Protein AF-W2HSI2-F1 (afdb_monomer)

Solvent-accessible surface area (backbone atoms only — not comparable to full-atom values): 8793 Å² total; per-residue (Å²): 108,59,73,87,69,68,52,48,69,62,56,50,41,58,74,66,46,57,84,72,55,83,83,58,50,82,82,37,69,63,51,53,54,50,37,50,52,43,36,54,50,32,73,76,40,60,83,50,47,65,60,54,52,53,53,45,65,73,74,39,48,67,67,61,40,50,39,51,34,55,49,34,44,73,66,33,90,55,26,67,63,30,51,53,49,46,52,50,52,54,49,46,62,74,69,42,79,66,73,64,89,58,98,80,60,94,54,59,61,71,52,40,53,50,54,49,62,72,72,41,52,73,69,52,44,54,52,47,51,57,52,45,64,70,57,46,84,79,50,77,77,84,74,77,70,88,121

Mean predicted aligned error: 10.62 Å

pLDDT: mean 73.01, std 19.13, range [34.75, 94.25]

Foldseek 3Di:
DCVVVVHDLVNLCVVLVVLPPQADPQPDVSLLVSLVVVQVVCVVPVVCLVVVLVVLVVRDWLQSSLNSLLSNLVRHPCNVVSLVVNLVSLVCLLVDQDDTPDPPQPDGSLSSVLVCCVSDDPSNVVSVLVSVVVVPVPDDPVSNDPD

Structure (mmCIF, N/CA/C/O backbone):
data_AF-W2HSI2-F1
#
_entry.id   AF-W2HSI2-F1
#
loop_
_atom_site.group_PDB
_atom_site.id
_atom_site.type_symbol
_atom_site.label_atom_id
_atom_site.label_alt_id
_atom_site.label_comp_id
_atom_site.label_asym_id
_atom_site.label_entity_id
_atom_site.label_seq_id
_atom_site.pdbx_PDB_ins_code
_atom_site.Cartn_x
_atom_site.Cartn_y
_atom_site.Cartn_z
_atom_site.occupancy
_atom_site.B_iso_or_equiv
_atom_site.auth_seq_id
_atom_site.auth_comp_id
_atom_site.auth_asym_id
_atom_site.auth_atom_id
_atom_site.pdbx_PDB_model_num
ATOM 1 N N . MET A 1 1 ? -20.514 -7.000 -3.503 1.00 77.31 1 MET A N 1
ATOM 2 C CA . MET A 1 1 ? -19.472 -5.962 -3.293 1.00 77.31 1 MET A CA 1
ATOM 3 C C . MET A 1 1 ? -18.341 -6.584 -2.473 1.00 77.31 1 MET A C 1
ATOM 5 O O . MET A 1 1 ? -18.658 -7.368 -1.590 1.00 77.31 1 MET A O 1
ATOM 9 N N . TRP A 1 2 ? -17.058 -6.313 -2.756 1.00 93.50 2 TRP A N 1
ATOM 10 C CA . TRP A 1 2 ? -15.915 -7.054 -2.173 1.00 93.50 2 TRP A CA 1
ATOM 11 C C . TRP A 1 2 ? -15.891 -7.128 -0.636 1.00 93.50 2 TRP A C 1
ATOM 13 O O . TRP A 1 2 ? -15.605 -8.202 -0.109 1.00 93.50 2 TRP A O 1
ATOM 23 N N . LEU A 1 3 ? -16.269 -6.047 0.063 1.00 88.31 3 LEU A N 1
ATOM 24 C CA . LEU A 1 3 ? -16.350 -6.023 1.533 1.00 88.31 3 LEU A CA 1
ATOM 25 C C . LEU A 1 3 ? -17.343 -7.062 2.074 1.00 88.31 3 LEU A C 1
ATOM 27 O O . LEU A 1 3 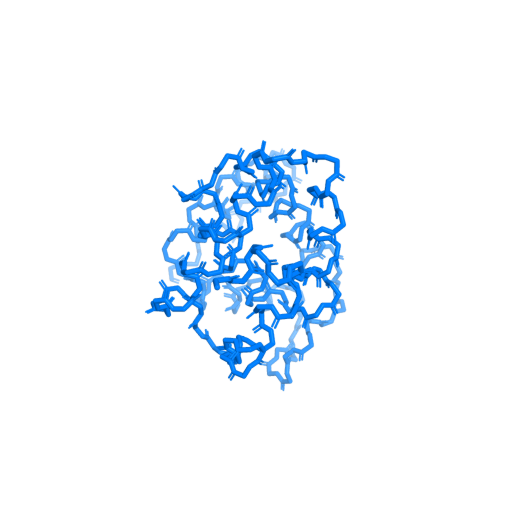? -16.990 -7.846 2.947 1.00 88.31 3 LEU A O 1
ATOM 31 N N . ASN A 1 4 ? -18.551 -7.126 1.506 1.00 88.88 4 ASN A N 1
ATOM 32 C CA . ASN A 1 4 ? -19.593 -8.074 1.930 1.00 88.88 4 ASN A CA 1
ATOM 33 C C . ASN A 1 4 ? -19.194 -9.533 1.672 1.00 88.88 4 ASN A C 1
ATOM 35 O O . ASN A 1 4 ? -19.683 -10.436 2.338 1.00 88.88 4 ASN A O 1
ATOM 39 N N . ASN A 1 5 ? -18.291 -9.756 0.715 1.00 90.94 5 ASN A N 1
ATOM 40 C CA . ASN A 1 5 ? -17.772 -11.078 0.380 1.00 90.94 5 ASN A CA 1
ATOM 41 C C . ASN A 1 5 ? -16.496 -11.421 1.173 1.00 90.94 5 ASN A C 1
ATOM 43 O O . ASN A 1 5 ? -15.824 -12.394 0.834 1.00 90.94 5 ASN A O 1
ATOM 47 N N . GLY A 1 6 ? -16.113 -10.599 2.159 1.00 90.31 6 GLY A N 1
ATOM 48 C CA . GLY A 1 6 ? -14.939 -10.823 3.003 1.00 90.31 6 GLY A CA 1
ATOM 49 C C . GLY A 1 6 ? -13.609 -10.822 2.245 1.00 90.31 6 GLY A C 1
ATOM 50 O O . GLY A 1 6 ? -12.649 -11.434 2.706 1.00 90.31 6 GLY A O 1
ATOM 51 N N . LYS A 1 7 ? -13.535 -10.182 1.068 1.00 94.12 7 LYS A N 1
ATOM 52 C CA . LYS A 1 7 ? -12.315 -10.196 0.250 1.00 94.12 7 LYS A CA 1
ATOM 53 C C . LYS A 1 7 ? -11.191 -9.429 0.936 1.00 94.12 7 LYS A C 1
ATOM 55 O O . LYS A 1 7 ? -11.377 -8.303 1.396 1.00 94.12 7 LYS A O 1
ATOM 60 N N . SER A 1 8 ? -10.001 -10.012 0.972 1.00 92.12 8 SER A N 1
ATOM 61 C CA . SER A 1 8 ? -8.827 -9.331 1.508 1.00 92.12 8 SER A CA 1
ATOM 62 C C . SER A 1 8 ? -8.343 -8.224 0.562 1.00 92.12 8 SER A C 1
ATOM 64 O O . SER A 1 8 ? -8.696 -8.176 -0.620 1.00 92.12 8 SER A O 1
ATOM 66 N N . ALA A 1 9 ? -7.494 -7.330 1.077 1.00 91.81 9 ALA A N 1
ATOM 67 C CA . ALA A 1 9 ? -6.778 -6.358 0.249 1.00 91.81 9 ALA A CA 1
ATOM 68 C C . ALA A 1 9 ? -5.986 -7.042 -0.881 1.00 91.81 9 ALA A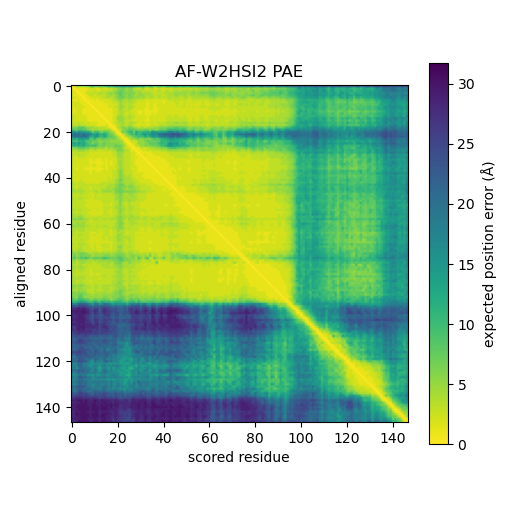 C 1
ATOM 70 O O . ALA A 1 9 ? -5.877 -6.487 -1.973 1.00 91.81 9 ALA A O 1
ATOM 71 N N . ASP A 1 10 ? -5.472 -8.247 -0.622 1.00 90.62 10 ASP A N 1
ATOM 72 C CA . ASP A 1 10 ? -4.698 -9.033 -1.578 1.00 90.62 10 ASP A CA 1
ATOM 73 C C . ASP A 1 10 ? -5.578 -9.667 -2.661 1.00 90.62 10 ASP A C 1
ATOM 75 O O . ASP A 1 10 ? -5.263 -9.586 -3.845 1.00 90.62 10 ASP A O 1
ATOM 79 N N . ASP A 1 11 ? -6.736 -10.214 -2.287 1.00 92.75 11 ASP A N 1
ATOM 80 C CA . ASP A 1 11 ? -7.688 -10.770 -3.255 1.00 92.75 11 ASP A CA 1
ATOM 81 C C . ASP A 1 11 ? -8.122 -9.716 -4.271 1.00 92.75 11 ASP A C 1
ATOM 83 O O . ASP A 1 11 ? -8.197 -9.983 -5.472 1.00 92.75 11 ASP A O 1
ATOM 87 N N . VAL A 1 12 ? -8.398 -8.500 -3.790 1.00 93.56 12 VAL A N 1
ATOM 88 C CA . VAL A 1 12 ? -8.772 -7.377 -4.652 1.00 93.56 12 VAL A CA 1
ATOM 89 C C . VAL A 1 12 ? -7.575 -6.898 -5.470 1.00 93.56 12 VAL A C 1
ATOM 91 O O . VAL A 1 12 ? -7.743 -6.625 -6.655 1.00 93.56 12 VAL A O 1
ATOM 94 N N . PHE A 1 13 ? -6.365 -6.872 -4.901 1.00 90.44 13 PHE A N 1
ATOM 95 C CA . PHE A 1 13 ? -5.135 -6.557 -5.639 1.00 90.44 13 PHE A CA 1
ATOM 96 C C . PHE A 1 13 ? -4.942 -7.486 -6.850 1.00 90.44 13 PHE A C 1
ATOM 98 O O . PHE A 1 13 ? -4.732 -7.021 -7.973 1.00 90.44 13 PHE A O 1
ATOM 105 N N . ASN A 1 14 ? -5.091 -8.796 -6.631 1.00 89.88 14 ASN A N 1
ATOM 106 C CA . ASN A 1 14 ? -4.958 -9.822 -7.666 1.00 89.88 14 ASN A CA 1
ATOM 107 C C . ASN A 1 14 ? -6.121 -9.775 -8.670 1.00 89.88 14 ASN A C 1
ATOM 109 O O . ASN A 1 14 ? -5.904 -9.902 -9.875 1.00 89.88 14 ASN A O 1
ATOM 113 N N . SER A 1 15 ? -7.351 -9.535 -8.201 1.00 91.75 15 SER A N 1
ATOM 114 C CA . SER A 1 15 ? -8.537 -9.398 -9.065 1.00 91.75 15 SER A CA 1
ATOM 115 C C . SER A 1 15 ? -8.413 -8.208 -10.018 1.00 91.75 15 SER A C 1
ATOM 117 O O . SER A 1 15 ? -8.807 -8.294 -11.180 1.00 91.75 15 SER A O 1
ATOM 119 N N . LEU A 1 16 ? -7.822 -7.114 -9.534 1.00 90.00 16 LEU A N 1
ATOM 120 C CA . LEU A 1 16 ? -7.500 -5.923 -10.317 1.00 90.00 16 LEU A CA 1
ATOM 121 C C . LEU A 1 16 ? -6.240 -6.090 -11.174 1.00 90.00 16 LEU A C 1
ATOM 123 O O . LEU A 1 16 ? -5.892 -5.170 -11.914 1.00 90.00 16 LEU A O 1
ATOM 127 N N . LYS A 1 17 ? -5.570 -7.250 -11.100 1.00 87.12 17 LYS A N 1
ATOM 128 C CA . LYS A 1 17 ? -4.395 -7.589 -11.913 1.00 87.12 17 LYS A CA 1
ATOM 129 C C . LYS A 1 17 ? -3.250 -6.580 -11.760 1.00 87.12 17 LYS A C 1
ATOM 131 O O . LYS A 1 17 ? -2.465 -6.373 -12.684 1.00 87.12 17 LYS A O 1
ATOM 136 N N . LEU A 1 18 ? -3.138 -5.970 -10.579 1.00 85.25 18 LEU A N 1
ATOM 137 C CA . LEU A 1 18 ? -2.169 -4.908 -10.303 1.00 85.25 18 LEU A CA 1
ATOM 138 C C . LEU A 1 18 ? -0.717 -5.403 -10.278 1.00 85.25 18 LEU A C 1
ATOM 140 O O . LEU A 1 18 ? 0.207 -4.610 -10.411 1.00 85.25 18 LEU A O 1
ATOM 144 N N . HIS A 1 19 ? -0.477 -6.709 -10.174 1.00 74.81 19 HIS A N 1
ATOM 145 C CA . HIS A 1 19 ? 0.867 -7.273 -10.317 1.00 74.81 19 HIS A CA 1
ATOM 146 C C . HIS A 1 19 ? 1.386 -7.268 -11.762 1.00 74.81 19 HIS A C 1
ATOM 148 O O . HIS A 1 19 ? 2.595 -7.341 -11.958 1.00 74.81 19 HIS A O 1
ATOM 154 N N . TYR A 1 20 ? 0.510 -7.160 -12.771 1.00 71.12 20 TYR A N 1
ATOM 155 C CA . TYR A 1 20 ? 0.913 -7.098 -14.183 1.00 71.12 20 TYR A CA 1
ATOM 156 C C . TYR A 1 20 ? 1.234 -5.681 -14.666 1.00 71.12 20 TYR A C 1
ATOM 158 O O . TYR A 1 20 ? 1.788 -5.516 -15.754 1.00 71.12 20 TYR A O 1
ATOM 166 N N . THR A 1 21 ? 0.916 -4.641 -13.888 1.00 64.19 21 THR A N 1
ATOM 167 C CA . THR A 1 21 ? 1.302 -3.268 -14.228 1.00 64.19 21 THR A CA 1
ATOM 168 C C . THR A 1 21 ? 2.770 -3.048 -13.879 1.00 64.19 21 THR A C 1
ATOM 170 O O . THR A 1 21 ? 3.110 -2.488 -12.842 1.00 64.19 21 THR A O 1
ATOM 173 N N . ALA A 1 22 ? 3.647 -3.552 -14.752 1.00 54.28 22 ALA A N 1
ATOM 174 C CA . ALA A 1 22 ? 5.090 -3.629 -14.541 1.00 54.28 22 ALA A CA 1
ATOM 175 C C . ALA A 1 22 ? 5.804 -2.264 -14.467 1.00 54.28 22 ALA A C 1
ATOM 177 O O . ALA A 1 22 ? 6.937 -2.200 -13.995 1.00 54.28 22 ALA A O 1
ATOM 178 N N . SER A 1 23 ? 5.184 -1.171 -14.925 1.00 57.66 23 SER A N 1
ATOM 179 C CA . SER A 1 23 ? 5.899 0.096 -15.139 1.00 57.66 23 SER A CA 1
ATOM 180 C C . SER A 1 23 ? 5.227 1.344 -14.570 1.00 57.66 23 SER A C 1
ATOM 182 O O . SER A 1 23 ? 5.946 2.261 -14.158 1.00 57.66 23 SER A O 1
ATOM 184 N N . ASP A 1 24 ? 3.893 1.405 -14.514 1.00 66.81 24 ASP A N 1
ATOM 185 C CA . ASP A 1 24 ? 3.222 2.633 -14.093 1.00 66.81 24 ASP A CA 1
ATOM 186 C C . ASP A 1 24 ? 1.910 2.405 -13.343 1.00 66.81 24 ASP A C 1
ATOM 188 O O . ASP A 1 24 ? 0.832 2.236 -13.912 1.00 66.81 24 ASP A O 1
ATOM 192 N N . PHE A 1 25 ? 2.010 2.465 -12.020 1.00 71.44 25 PHE A N 1
ATOM 193 C CA . PHE A 1 25 ? 0.854 2.622 -11.157 1.00 71.44 25 PHE A CA 1
ATOM 194 C C . PHE A 1 25 ? 0.295 4.044 -11.257 1.00 71.44 25 PHE A C 1
ATOM 196 O O . PHE A 1 25 ? -0.915 4.212 -11.222 1.00 71.44 25 PHE A O 1
ATOM 203 N N . SER A 1 26 ? 1.134 5.068 -11.425 1.00 63.03 26 SER A N 1
ATOM 204 C CA . SER A 1 26 ? 0.812 6.490 -11.202 1.00 63.03 26 SER A CA 1
ATOM 205 C C . SER A 1 26 ? -0.412 7.004 -11.970 1.00 63.03 26 SER A C 1
ATOM 207 O O . SER A 1 26 ? -1.078 7.919 -11.486 1.00 63.03 26 SER A O 1
ATOM 209 N N . HIS A 1 27 ? -0.723 6.406 -13.123 1.00 69.00 27 HIS A N 1
ATOM 210 C CA . HIS A 1 27 ? -1.881 6.743 -13.959 1.00 69.00 27 HIS A CA 1
ATOM 211 C C . HIS A 1 27 ? -2.932 5.626 -14.043 1.00 69.00 27 HIS A C 1
ATOM 213 O O . HIS A 1 27 ? -3.911 5.757 -14.773 1.00 69.00 27 HIS A O 1
ATOM 219 N N . ASN A 1 28 ? -2.761 4.527 -13.306 1.00 77.19 28 ASN A N 1
ATOM 220 C CA . ASN A 1 28 ? -3.683 3.402 -13.328 1.00 77.19 28 ASN A CA 1
ATOM 221 C C . ASN A 1 28 ? -4.903 3.679 -12.422 1.00 77.19 28 ASN A C 1
ATOM 223 O O . ASN A 1 28 ? -4.762 3.674 -11.192 1.00 77.19 28 ASN A O 1
ATOM 227 N N . PRO A 1 29 ? -6.118 3.860 -12.980 1.00 84.25 29 PRO A N 1
ATOM 228 C CA . PRO A 1 29 ? -7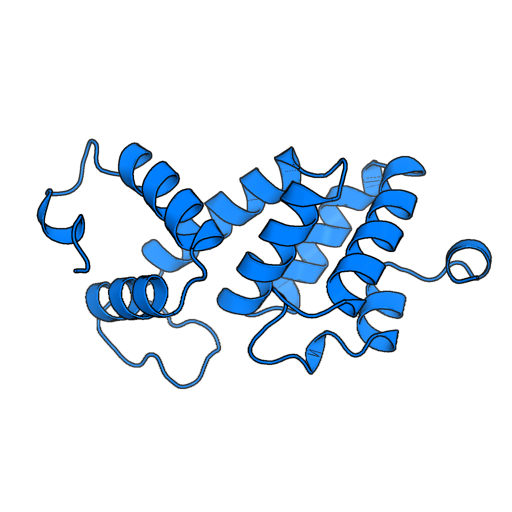.321 4.097 -12.181 1.00 84.25 29 PRO A CA 1
ATOM 229 C C . PRO A 1 29 ? -7.635 2.936 -11.227 1.00 84.25 29 PRO A C 1
ATOM 231 O O . PRO A 1 29 ? -8.167 3.165 -10.142 1.00 84.25 29 PRO A O 1
ATOM 234 N N . LEU A 1 30 ? -7.234 1.707 -11.572 1.00 88.75 30 LEU A N 1
ATOM 235 C CA . LEU A 1 30 ? -7.417 0.528 -10.721 1.00 88.75 30 LEU A CA 1
ATOM 236 C C . LEU A 1 30 ? -6.569 0.604 -9.444 1.00 88.75 30 LEU A C 1
ATOM 238 O O . LEU A 1 30 ? -6.974 0.083 -8.406 1.00 88.75 30 LEU A O 1
ATOM 242 N N . GLY A 1 31 ? -5.428 1.301 -9.488 1.00 87.88 31 GLY A N 1
ATOM 243 C CA . GLY A 1 31 ? -4.624 1.587 -8.301 1.00 87.88 31 GLY A CA 1
ATOM 244 C C . GLY A 1 31 ? -5.401 2.432 -7.292 1.00 87.88 31 GLY A C 1
ATOM 245 O O . GLY A 1 31 ? -5.456 2.090 -6.113 1.00 87.88 31 GLY A O 1
ATOM 246 N N . ASN A 1 32 ? -6.098 3.473 -7.756 1.00 87.94 32 ASN A N 1
ATOM 247 C CA . ASN A 1 32 ? -6.960 4.283 -6.891 1.00 87.94 32 ASN A CA 1
ATOM 248 C C . ASN A 1 32 ? -8.134 3.471 -6.335 1.00 87.94 32 ASN A C 1
ATOM 250 O O . ASN A 1 32 ? -8.425 3.579 -5.147 1.00 87.94 32 ASN A O 1
ATOM 254 N N . THR A 1 33 ? -8.760 2.612 -7.145 1.00 92.19 33 THR A N 1
ATOM 255 C CA . THR A 1 33 ? -9.808 1.696 -6.665 1.00 92.19 33 THR A CA 1
ATOM 256 C C . THR A 1 33 ? -9.300 0.805 -5.532 1.00 92.19 33 THR A C 1
ATOM 258 O O . THR A 1 33 ? -9.970 0.660 -4.509 1.00 92.19 33 THR A O 1
ATOM 261 N N . TRP A 1 34 ? -8.098 0.243 -5.677 1.00 92.81 34 TRP A N 1
ATOM 262 C CA . TRP A 1 34 ? -7.475 -0.565 -4.635 1.00 92.81 34 TRP A CA 1
ATOM 263 C C . TRP A 1 34 ? -7.151 0.249 -3.372 1.00 92.81 34 TRP A C 1
ATOM 265 O O . TRP A 1 34 ? -7.422 -0.206 -2.259 1.00 92.81 34 TRP A O 1
ATOM 275 N N . VAL A 1 35 ? -6.645 1.479 -3.517 1.00 92.19 35 VAL A N 1
ATOM 276 C CA . VAL A 1 35 ? -6.396 2.381 -2.378 1.00 92.19 35 VAL A CA 1
ATOM 277 C C . VAL A 1 35 ? -7.694 2.726 -1.647 1.00 92.19 35 VAL A C 1
ATOM 279 O O . VAL A 1 35 ? -7.743 2.649 -0.423 1.00 92.19 35 VAL A O 1
ATOM 282 N N . SER A 1 36 ? -8.776 3.040 -2.360 1.00 92.94 36 SER A N 1
ATOM 283 C CA . SER A 1 36 ? -10.077 3.302 -1.735 1.00 92.94 36 SER A CA 1
ATOM 284 C C . SER A 1 36 ? -10.616 2.076 -0.997 1.00 92.94 36 SER A C 1
ATOM 286 O O . SER A 1 36 ? -11.125 2.199 0.117 1.00 92.94 36 SER A O 1
ATOM 288 N N . TYR A 1 37 ? -10.468 0.884 -1.581 1.00 94.25 37 TYR A N 1
ATOM 289 C CA . TYR A 1 37 ? -10.895 -0.364 -0.951 1.00 94.25 37 TYR A CA 1
ATOM 290 C C . TYR A 1 37 ? -10.129 -0.652 0.344 1.00 94.25 37 TYR A C 1
ATOM 292 O O . TYR A 1 37 ? -10.713 -0.955 1.383 1.00 94.25 37 TYR A O 1
ATOM 300 N N . THR A 1 38 ? -8.808 -0.522 0.297 1.00 93.75 38 THR A N 1
ATOM 301 C CA . THR A 1 38 ? -7.950 -0.745 1.462 1.00 93.75 38 THR A CA 1
ATOM 302 C C . THR A 1 38 ? -8.143 0.302 2.546 1.00 93.75 38 THR A C 1
ATOM 304 O O . THR A 1 38 ? -8.123 -0.039 3.727 1.00 93.75 38 THR A O 1
ATOM 307 N N . ASN A 1 39 ? -8.421 1.547 2.158 1.00 94.19 39 ASN A N 1
ATOM 308 C CA . ASN A 1 39 ? -8.828 2.592 3.083 1.00 94.19 39 ASN A CA 1
ATOM 309 C C . ASN A 1 39 ? -10.092 2.183 3.851 1.00 94.19 39 ASN A C 1
ATOM 311 O O . ASN A 1 39 ? -10.115 2.305 5.068 1.00 94.19 39 ASN A O 1
ATOM 315 N N . ALA A 1 40 ? -11.098 1.613 3.179 1.00 93.38 40 ALA A N 1
ATOM 316 C CA . ALA A 1 40 ? -12.302 1.117 3.848 1.00 93.38 40 ALA A CA 1
ATOM 317 C C . ALA A 1 40 ? -12.012 -0.045 4.819 1.00 93.38 40 ALA A C 1
ATOM 319 O O . ALA A 1 40 ? -12.569 -0.079 5.915 1.00 93.38 40 ALA A O 1
ATOM 320 N N . ILE A 1 41 ? -11.115 -0.975 4.459 1.00 93.06 41 ILE A N 1
ATOM 321 C CA . ILE A 1 41 ? -10.679 -2.051 5.369 1.00 93.06 41 ILE A CA 1
ATOM 322 C C . ILE A 1 41 ? -10.048 -1.465 6.634 1.00 93.06 41 ILE A C 1
ATOM 324 O O . ILE A 1 41 ? -10.408 -1.869 7.736 1.00 93.06 41 ILE A O 1
ATOM 328 N N . VAL A 1 42 ? -9.118 -0.524 6.478 1.00 92.88 42 VAL A N 1
ATOM 329 C CA . VAL A 1 42 ? -8.362 0.053 7.596 1.00 92.88 42 VAL A CA 1
ATOM 330 C C . VAL A 1 42 ? -9.206 1.003 8.441 1.00 92.88 42 VAL A C 1
ATOM 332 O O . VAL A 1 42 ? -9.018 1.059 9.650 1.00 92.88 42 VAL A O 1
ATOM 335 N N . THR A 1 43 ? -10.176 1.701 7.849 1.00 92.31 43 THR A N 1
ATOM 336 C CA . THR A 1 43 ? -11.164 2.478 8.606 1.00 92.31 43 THR A CA 1
ATOM 337 C C . THR A 1 43 ? -12.016 1.582 9.506 1.00 92.31 43 THR A C 1
ATOM 339 O O . THR A 1 43 ? -12.308 1.974 10.631 1.00 92.31 43 THR A O 1
ATOM 342 N N . ASN A 1 44 ? -12.382 0.381 9.046 1.00 91.12 44 ASN A N 1
ATOM 343 C CA . ASN A 1 44 ? -13.146 -0.574 9.854 1.00 91.12 44 ASN A CA 1
ATOM 344 C C . ASN A 1 44 ? -12.279 -1.320 10.878 1.00 91.12 44 ASN A C 1
ATOM 346 O O . ASN A 1 44 ? -12.768 -1.691 11.941 1.00 91.12 44 ASN A O 1
ATOM 350 N N . ASP A 1 45 ? -11.012 -1.574 10.552 1.00 92.00 45 ASP A N 1
ATOM 351 C CA . ASP A 1 45 ? -10.088 -2.328 11.396 1.00 92.00 45 ASP A CA 1
ATOM 352 C C . ASP A 1 45 ? -8.637 -1.845 11.199 1.00 92.00 45 ASP A C 1
ATOM 354 O O . ASP A 1 45 ? -7.894 -2.376 10.358 1.00 92.00 45 ASP A O 1
ATOM 358 N N . PRO A 1 46 ? -8.204 -0.835 11.979 1.00 92.25 46 PRO A N 1
ATOM 359 C CA . PRO A 1 46 ? -6.874 -0.246 11.850 1.00 92.25 46 PRO A CA 1
ATOM 360 C C . PRO A 1 46 ? -5.721 -1.227 12.101 1.00 92.25 46 PRO A C 1
ATOM 362 O O . PRO A 1 46 ? -4.616 -1.011 11.591 1.00 92.25 46 PRO A O 1
ATOM 365 N N . ILE A 1 47 ? -5.965 -2.325 12.829 1.00 92.81 47 ILE A N 1
ATOM 366 C CA . ILE A 1 47 ? -4.961 -3.349 13.167 1.00 92.81 47 ILE A CA 1
ATOM 367 C C . ILE A 1 47 ? -4.462 -4.068 11.904 1.00 92.81 47 ILE A C 1
ATOM 369 O O . ILE A 1 47 ? -3.350 -4.593 11.885 1.00 92.81 47 ILE A O 1
ATOM 373 N N . LYS A 1 48 ? -5.221 -4.025 10.802 1.00 90.81 48 LYS A N 1
ATOM 374 C CA . LYS A 1 48 ? -4.829 -4.610 9.509 1.00 90.81 48 LYS A CA 1
ATOM 375 C C . LYS A 1 48 ? -3.778 -3.803 8.743 1.00 90.81 48 LYS A C 1
ATOM 377 O O . LYS A 1 48 ? -3.173 -4.333 7.809 1.00 90.81 48 LYS A O 1
ATOM 382 N N . THR A 1 49 ? -3.530 -2.550 9.129 1.00 92.94 49 THR A N 1
ATOM 383 C CA . THR A 1 49 ? -2.604 -1.646 8.422 1.00 92.94 49 THR A CA 1
ATOM 384 C C . THR A 1 49 ? -1.199 -2.242 8.246 1.00 92.94 49 THR A C 1
ATOM 386 O O . THR A 1 49 ? -0.711 -2.264 7.115 1.00 92.94 49 THR A O 1
ATOM 389 N N . PRO A 1 50 ? -0.528 -2.779 9.289 1.00 92.88 50 PRO A N 1
ATOM 390 C CA . PRO A 1 50 ? 0.825 -3.318 9.143 1.00 92.88 50 PRO A CA 1
ATOM 391 C C . PRO A 1 50 ? 0.895 -4.515 8.186 1.00 92.88 50 PRO A C 1
ATOM 393 O O . PRO A 1 50 ? 1.809 -4.588 7.369 1.00 92.88 50 PRO A O 1
ATOM 396 N N . ALA A 1 51 ? -0.088 -5.420 8.244 1.00 91.62 51 ALA A N 1
ATOM 397 C CA . ALA A 1 51 ? -0.147 -6.592 7.370 1.00 91.62 51 ALA A CA 1
ATOM 398 C C . ALA A 1 51 ? -0.325 -6.199 5.895 1.00 91.62 51 ALA A C 1
ATOM 400 O O . ALA A 1 51 ? 0.307 -6.778 5.014 1.00 91.62 51 ALA A O 1
ATOM 401 N N . LEU A 1 52 ? -1.134 -5.170 5.620 1.00 93.25 52 LEU A N 1
ATOM 402 C CA . LEU A 1 52 ? -1.306 -4.633 4.272 1.00 93.25 52 LEU A CA 1
ATOM 403 C C . LEU A 1 52 ? 0.017 -4.129 3.689 1.00 93.25 52 LEU A C 1
ATOM 405 O O . LEU A 1 52 ? 0.374 -4.486 2.566 1.00 93.25 52 LEU A O 1
ATOM 409 N N . PHE A 1 53 ? 0.756 -3.321 4.449 1.00 93.19 53 PHE A N 1
ATOM 410 C CA . PHE A 1 53 ? 2.034 -2.780 3.991 1.00 93.19 53 PHE A CA 1
ATOM 411 C C . PHE A 1 53 ? 3.109 -3.865 3.840 1.00 93.19 53 PHE A C 1
ATOM 413 O O . PHE A 1 53 ? 3.852 -3.839 2.860 1.00 93.19 53 PHE A O 1
ATOM 420 N N . ALA A 1 54 ? 3.137 -4.864 4.727 1.00 91.88 54 ALA A N 1
ATOM 421 C CA . ALA A 1 54 ? 4.022 -6.021 4.587 1.00 91.88 54 ALA A CA 1
ATOM 422 C C . ALA A 1 54 ? 3.739 -6.813 3.293 1.00 91.88 54 ALA A C 1
ATOM 424 O O . ALA A 1 54 ? 4.663 -7.218 2.585 1.00 91.88 54 ALA A O 1
ATOM 425 N N . ASN A 1 55 ? 2.465 -6.981 2.926 1.00 90.19 55 ASN A N 1
ATOM 426 C CA . ASN A 1 55 ? 2.088 -7.638 1.672 1.00 90.19 55 ASN A CA 1
ATOM 427 C C . ASN A 1 55 ? 2.537 -6.842 0.435 1.00 90.19 55 ASN A C 1
ATOM 429 O O . ASN A 1 55 ? 2.973 -7.434 -0.551 1.00 90.19 55 ASN A O 1
ATOM 433 N N . LEU A 1 56 ? 2.497 -5.507 0.484 1.00 90.06 56 LEU A N 1
ATOM 434 C CA . LEU A 1 56 ? 3.053 -4.674 -0.586 1.00 90.06 56 LEU A CA 1
ATOM 435 C C . LEU A 1 56 ? 4.575 -4.826 -0.702 1.00 90.06 56 LEU A C 1
ATOM 437 O O . LEU A 1 56 ? 5.076 -5.023 -1.807 1.00 90.06 56 LEU A O 1
ATOM 441 N N . GLU A 1 57 ? 5.303 -4.772 0.422 1.00 88.44 57 GLU A N 1
ATOM 442 C CA . GLU A 1 57 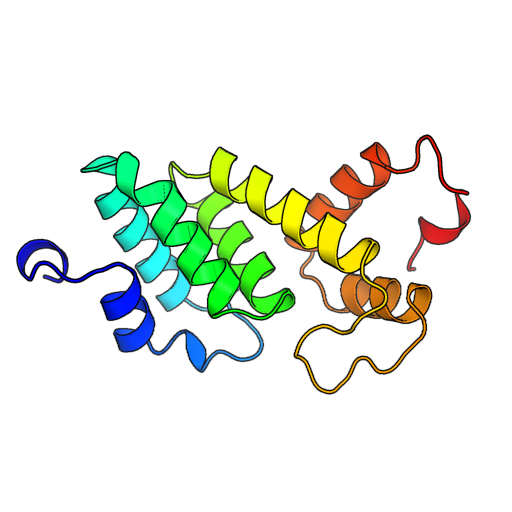? 6.769 -4.931 0.453 1.00 88.44 57 GLU A CA 1
ATOM 443 C C . GLU A 1 57 ? 7.227 -6.289 -0.105 1.00 88.44 57 GLU A C 1
ATOM 445 O O . GLU A 1 57 ? 8.302 -6.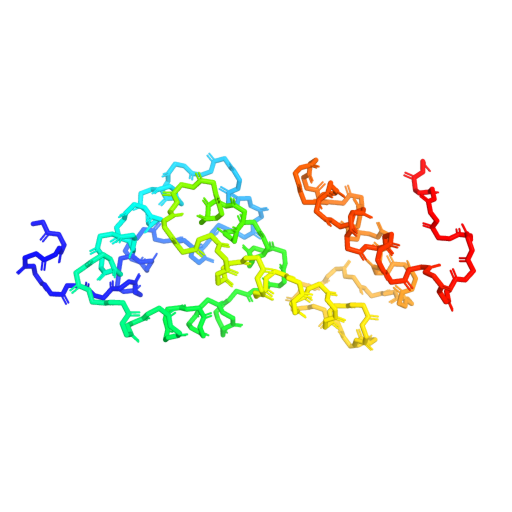387 -0.693 1.00 88.44 57 GLU A O 1
ATOM 450 N N . THR A 1 58 ? 6.435 -7.346 0.088 1.00 87.88 58 THR A N 1
ATOM 451 C CA . THR A 1 58 ? 6.791 -8.701 -0.367 1.00 87.88 58 THR A CA 1
ATOM 452 C C . THR A 1 58 ? 6.541 -8.919 -1.858 1.00 87.88 58 THR A C 1
ATOM 454 O O . THR A 1 58 ? 7.293 -9.659 -2.497 1.00 87.88 58 THR A O 1
ATOM 457 N N . ARG A 1 59 ? 5.511 -8.278 -2.424 1.00 82.75 59 ARG A N 1
ATOM 458 C CA . ARG A 1 59 ? 5.049 -8.521 -3.802 1.00 82.75 59 ARG A CA 1
ATOM 459 C C . ARG A 1 59 ? 5.591 -7.537 -4.825 1.00 82.75 59 ARG A C 1
ATOM 461 O O . ARG A 1 59 ? 5.706 -7.891 -5.995 1.00 82.75 59 ARG A O 1
ATOM 468 N N . LEU A 1 60 ? 5.896 -6.311 -4.407 1.00 84.56 60 LEU A N 1
ATOM 469 C CA . LEU A 1 60 ? 6.308 -5.246 -5.312 1.00 84.56 60 LEU A CA 1
ATOM 470 C C . LEU A 1 60 ? 7.813 -5.011 -5.254 1.00 84.56 60 LEU A C 1
ATOM 472 O O . LEU A 1 60 ? 8.416 -4.927 -4.187 1.00 84.56 60 LEU A O 1
ATOM 476 N N . SER A 1 61 ? 8.406 -4.842 -6.432 1.00 81.56 61 SER A N 1
ATOM 477 C CA . SER A 1 61 ? 9.744 -4.270 -6.573 1.00 81.56 61 SER A CA 1
ATOM 478 C C . SER A 1 61 ? 9.754 -2.793 -6.153 1.00 81.56 61 SER A C 1
ATOM 480 O O . SER A 1 61 ? 8.713 -2.145 -6.038 1.00 81.56 61 SER A O 1
ATOM 482 N N . ASP A 1 62 ? 10.944 -2.229 -5.969 1.00 79.62 62 ASP A N 1
ATOM 483 C CA . ASP A 1 62 ? 11.131 -0.901 -5.375 1.00 79.62 62 ASP A CA 1
ATOM 484 C C . ASP A 1 62 ? 10.364 0.230 -6.087 1.00 79.62 62 ASP A C 1
ATOM 486 O O . ASP A 1 62 ? 9.688 1.033 -5.441 1.00 79.62 62 ASP A O 1
ATOM 490 N N . ARG A 1 63 ? 10.408 0.291 -7.426 1.00 76.81 63 ARG A N 1
ATOM 491 C CA . ARG A 1 63 ? 9.682 1.314 -8.201 1.00 76.81 63 ARG A CA 1
ATOM 492 C C . ARG A 1 63 ? 8.152 1.217 -8.049 1.00 76.81 63 ARG A C 1
ATOM 494 O O . ARG A 1 63 ? 7.560 2.223 -7.652 1.00 76.81 63 ARG A O 1
ATOM 501 N N . PRO A 1 64 ? 7.491 0.079 -8.343 1.00 81.56 64 PRO A N 1
ATOM 502 C CA . PRO A 1 64 ? 6.040 -0.025 -8.191 1.00 81.56 64 PRO A CA 1
ATOM 503 C C . PRO A 1 64 ? 5.582 0.129 -6.734 1.00 81.56 64 PRO A C 1
ATOM 505 O O . PRO A 1 64 ? 4.543 0.742 -6.488 1.00 81.56 64 PRO A O 1
ATOM 508 N N . LEU A 1 65 ? 6.387 -0.324 -5.764 1.00 86.31 65 LEU A N 1
ATOM 509 C CA . LEU A 1 65 ? 6.138 -0.076 -4.343 1.00 86.31 65 LEU A CA 1
ATOM 510 C C . LEU A 1 65 ? 6.082 1.430 -4.048 1.00 86.31 65 LEU A C 1
ATOM 512 O O . LEU A 1 65 ? 5.145 1.916 -3.423 1.00 86.31 65 LEU A O 1
ATOM 516 N N . LEU A 1 66 ? 7.050 2.202 -4.535 1.00 85.12 66 LEU A N 1
ATOM 517 C CA . LEU A 1 66 ? 7.089 3.642 -4.278 1.00 85.12 66 LEU A CA 1
ATOM 518 C C . LEU A 1 66 ? 5.954 4.399 -4.986 1.00 85.12 66 LEU A C 1
ATOM 520 O O . LEU A 1 66 ? 5.402 5.343 -4.422 1.00 85.12 66 LEU A O 1
ATOM 524 N N . GLN A 1 67 ? 5.523 3.952 -6.167 1.00 84.25 67 GLN A N 1
ATOM 525 C CA . GLN A 1 67 ? 4.362 4.533 -6.849 1.00 84.25 67 GLN A CA 1
ATOM 526 C C . GLN A 1 67 ? 3.043 4.272 -6.100 1.00 84.25 67 GLN A C 1
ATOM 528 O O . GLN A 1 67 ? 2.254 5.203 -5.919 1.00 84.25 67 GLN A O 1
ATOM 533 N N . ILE A 1 68 ? 2.795 3.045 -5.624 1.00 87.31 68 ILE A N 1
ATOM 534 C CA . ILE A 1 68 ? 1.550 2.749 -4.897 1.00 87.31 68 ILE A CA 1
ATOM 535 C C . ILE A 1 68 ? 1.507 3.473 -3.544 1.00 87.31 68 ILE A C 1
ATOM 537 O O . ILE A 1 68 ? 0.463 3.999 -3.155 1.00 87.31 68 ILE A O 1
ATOM 541 N N . LEU A 1 69 ? 2.653 3.616 -2.865 1.00 89.69 69 LEU A N 1
ATOM 542 C CA . LEU A 1 69 ? 2.748 4.387 -1.622 1.00 89.69 69 LEU A CA 1
ATOM 543 C C . LEU A 1 69 ? 2.408 5.866 -1.830 1.00 89.69 69 LEU A C 1
ATOM 545 O O . LEU A 1 69 ? 1.764 6.469 -0.973 1.00 89.69 69 LEU A O 1
ATOM 549 N N . GLN A 1 70 ? 2.755 6.452 -2.977 1.00 86.81 70 GLN A N 1
ATOM 550 C CA . GLN A 1 70 ? 2.358 7.824 -3.313 1.00 86.81 70 GLN A CA 1
ATOM 551 C C . GLN A 1 70 ? 0.842 7.983 -3.463 1.00 86.81 70 GLN A C 1
ATOM 553 O O . GLN A 1 70 ? 0.289 9.002 -3.037 1.00 86.81 70 GLN A O 1
ATOM 558 N N . MET A 1 71 ? 0.147 6.985 -4.010 1.00 87.94 71 MET A N 1
ATOM 559 C CA . MET A 1 71 ? -1.317 7.015 -4.062 1.00 87.94 71 MET A CA 1
ATOM 560 C C . MET A 1 71 ? -1.933 6.900 -2.678 1.00 87.94 71 MET A C 1
ATOM 562 O O . MET A 1 71 ? -2.799 7.703 -2.339 1.00 87.94 71 MET A O 1
ATOM 566 N N . VAL A 1 72 ? -1.457 5.953 -1.861 1.00 91.00 72 VAL A N 1
ATOM 567 C CA . VAL A 1 72 ? -1.940 5.774 -0.483 1.00 91.00 72 VAL A CA 1
ATOM 568 C C . VAL A 1 72 ? -1.766 7.071 0.308 1.00 91.00 72 VAL A C 1
ATOM 570 O O . VAL A 1 72 ? -2.705 7.541 0.941 1.00 91.00 72 VAL A O 1
ATOM 573 N N . LYS A 1 73 ? -0.609 7.730 0.192 1.00 89.00 73 LYS A N 1
ATOM 574 C CA . LYS A 1 73 ? -0.351 9.037 0.818 1.00 89.00 73 LYS A CA 1
ATOM 575 C C . LYS A 1 73 ? -1.319 10.142 0.398 1.00 89.00 73 LYS A C 1
ATOM 577 O O . LYS A 1 73 ? -1.512 11.085 1.163 1.00 89.00 73 LYS A O 1
ATOM 582 N N . THR A 1 74 ? -1.841 10.072 -0.825 1.00 84.44 74 THR A N 1
ATOM 583 C CA . THR A 1 74 ? -2.708 11.110 -1.399 1.00 84.44 74 THR A CA 1
ATOM 584 C C . THR A 1 74 ? -4.179 10.857 -1.069 1.00 84.44 74 THR A C 1
ATOM 586 O O . THR A 1 74 ? -4.908 11.808 -0.809 1.00 84.44 74 THR A O 1
ATOM 589 N N . ASN A 1 75 ? -4.600 9.589 -1.045 1.00 81.88 75 ASN A N 1
ATOM 590 C CA . ASN A 1 75 ? -6.010 9.194 -1.098 1.00 81.88 75 ASN A CA 1
ATOM 591 C C . ASN A 1 75 ? -6.469 8.323 0.090 1.00 81.88 75 ASN A C 1
ATOM 593 O O . ASN A 1 75 ? -7.543 7.729 0.024 1.00 81.88 75 ASN A O 1
ATOM 597 N N . SER A 1 76 ? -5.673 8.193 1.157 1.00 87.56 76 SER A N 1
ATOM 598 C CA . SER A 1 76 ? -6.002 7.333 2.304 1.00 87.56 76 SER A CA 1
ATOM 599 C C . SER A 1 76 ? -5.615 7.942 3.655 1.00 87.56 76 SER A C 1
ATOM 601 O O . SER A 1 76 ? -4.689 8.746 3.767 1.00 87.56 76 SER A O 1
ATOM 603 N N . THR A 1 77 ? -6.309 7.498 4.707 1.00 89.81 77 THR A N 1
ATOM 604 C CA . THR A 1 77 ? -5.992 7.752 6.121 1.00 89.81 77 THR A CA 1
ATOM 605 C C . THR A 1 77 ? -4.660 7.127 6.551 1.00 89.81 77 THR A C 1
ATOM 607 O O . THR A 1 77 ? -4.055 7.568 7.522 1.00 89.81 77 THR A O 1
ATOM 610 N N . MET A 1 78 ? -4.136 6.161 5.790 1.00 92.12 78 MET A N 1
ATOM 611 C CA . MET A 1 78 ? -2.853 5.488 6.033 1.00 92.12 78 MET A CA 1
ATOM 612 C C . MET A 1 78 ? -1.620 6.329 5.653 1.00 92.12 78 MET A C 1
ATOM 614 O O . MET A 1 78 ? -0.527 5.790 5.460 1.00 92.12 78 MET A O 1
ATOM 618 N N . LYS A 1 79 ? -1.771 7.650 5.516 1.00 89.81 79 LYS A N 1
ATOM 619 C CA . LYS A 1 79 ? -0.735 8.560 5.013 1.00 89.81 79 LYS A CA 1
ATOM 620 C C . LYS A 1 79 ? 0.586 8.445 5.774 1.00 89.81 79 LYS A C 1
ATOM 622 O O . LYS A 1 79 ? 1.634 8.326 5.142 1.00 89.81 79 LYS A O 1
ATOM 627 N N . ASP A 1 80 ? 0.549 8.439 7.103 1.00 89.88 80 ASP A N 1
ATOM 628 C CA . ASP A 1 80 ? 1.769 8.415 7.919 1.00 89.88 80 ASP A CA 1
ATOM 629 C C . ASP A 1 80 ? 2.494 7.068 7.836 1.00 89.88 80 ASP A C 1
ATOM 631 O O . ASP A 1 80 ? 3.720 7.023 7.705 1.00 89.88 80 ASP A O 1
ATOM 635 N N . ALA A 1 81 ? 1.740 5.965 7.818 1.00 91.69 81 ALA A N 1
ATOM 636 C CA . ALA A 1 81 ? 2.290 4.629 7.603 1.00 91.69 81 ALA A CA 1
ATOM 637 C C . ALA A 1 81 ? 2.943 4.514 6.215 1.00 91.69 81 ALA A C 1
ATOM 639 O O . ALA A 1 81 ? 4.058 4.001 6.095 1.00 91.69 81 ALA A O 1
ATOM 640 N N . ALA A 1 82 ? 2.306 5.077 5.184 1.00 90.50 82 ALA A N 1
ATOM 641 C CA . ALA A 1 82 ? 2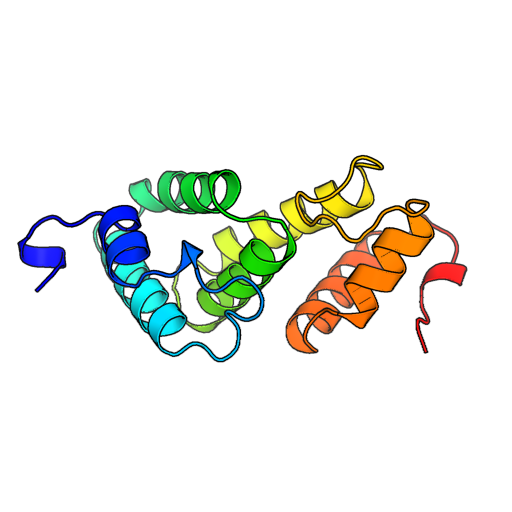.849 5.099 3.833 1.00 90.50 82 ALA A CA 1
ATOM 642 C C . ALA A 1 82 ? 4.112 5.972 3.715 1.00 90.50 82 ALA A C 1
ATOM 644 O O . ALA A 1 82 ? 5.060 5.565 3.050 1.00 90.50 82 ALA A O 1
ATOM 645 N N . ILE A 1 83 ? 4.180 7.128 4.392 1.00 87.31 83 ILE A N 1
ATOM 646 C CA . ILE A 1 83 ? 5.400 7.960 4.460 1.00 87.31 83 ILE A CA 1
ATOM 647 C C . ILE A 1 83 ? 6.539 7.205 5.153 1.00 87.31 83 ILE A C 1
ATOM 649 O O . ILE A 1 83 ? 7.681 7.230 4.684 1.00 87.31 83 ILE A O 1
ATOM 653 N N . LYS A 1 84 ? 6.241 6.532 6.271 1.00 88.81 84 LYS A N 1
ATOM 654 C CA . LYS A 1 84 ? 7.228 5.755 7.026 1.00 88.81 84 LYS A CA 1
ATOM 655 C C . LYS A 1 84 ? 7.809 4.632 6.172 1.00 88.81 84 LYS A C 1
ATOM 657 O O . LYS A 1 84 ? 9.031 4.484 6.118 1.00 88.81 84 LYS A O 1
ATOM 662 N N . LEU A 1 85 ? 6.951 3.876 5.486 1.00 90.75 85 LEU A N 1
ATOM 663 C CA . LEU A 1 85 ? 7.406 2.809 4.605 1.00 90.75 85 LEU A CA 1
ATOM 664 C C . LEU A 1 85 ? 8.161 3.356 3.388 1.00 90.75 85 LEU A C 1
ATOM 666 O O . LEU A 1 85 ? 9.243 2.867 3.093 1.00 90.75 85 LEU A O 1
ATOM 670 N N . GLU A 1 86 ? 7.662 4.407 2.737 1.00 86.50 86 GLU A N 1
ATOM 671 C CA . GLU A 1 86 ? 8.355 5.056 1.618 1.00 86.50 86 GLU A CA 1
ATOM 672 C C . GLU A 1 86 ? 9.783 5.459 2.011 1.00 86.50 86 GLU A C 1
ATOM 674 O O . GLU A 1 86 ? 10.738 5.154 1.301 1.00 86.50 86 GLU A O 1
ATOM 679 N N . THR A 1 87 ? 9.943 6.086 3.179 1.00 81.69 87 THR A N 1
ATOM 680 C CA . THR A 1 87 ? 11.254 6.510 3.689 1.00 81.69 87 THR A CA 1
ATOM 681 C C . THR A 1 87 ? 12.178 5.316 3.924 1.00 81.69 87 THR A C 1
ATOM 683 O O . THR A 1 87 ? 13.351 5.364 3.555 1.00 81.69 87 THR A O 1
ATOM 686 N N . LYS A 1 88 ? 11.652 4.228 4.501 1.00 85.62 88 LYS A N 1
ATOM 687 C CA . LYS A 1 88 ? 12.394 2.981 4.729 1.00 85.62 88 LYS A CA 1
ATOM 688 C C . LYS A 1 88 ? 12.824 2.337 3.409 1.00 85.62 88 LYS A C 1
ATOM 690 O O . LYS A 1 88 ? 13.984 1.956 3.287 1.00 85.62 88 LYS A O 1
ATOM 695 N N . SER A 1 89 ? 11.929 2.241 2.428 1.00 82.38 89 SER A N 1
ATOM 696 C CA . SER A 1 89 ? 12.226 1.676 1.107 1.00 82.38 89 SER A CA 1
ATOM 697 C C . SER A 1 89 ? 13.286 2.495 0.382 1.00 82.38 89 SER A C 1
ATOM 699 O O . SER A 1 89 ? 14.259 1.937 -0.109 1.00 82.38 89 SER A O 1
ATOM 701 N N . ILE A 1 90 ? 13.163 3.823 0.401 1.00 76.56 90 ILE A N 1
ATOM 702 C CA . ILE A 1 90 ? 14.160 4.738 -0.160 1.00 76.56 90 ILE A CA 1
ATOM 703 C C . ILE A 1 90 ? 15.520 4.547 0.524 1.00 76.56 90 ILE A C 1
ATOM 705 O O . ILE A 1 90 ? 16.533 4.374 -0.147 1.00 76.56 90 ILE A O 1
ATOM 709 N N . HIS A 1 91 ? 15.556 4.513 1.858 1.00 73.00 91 HIS A N 1
ATOM 710 C CA . HIS A 1 91 ? 16.793 4.285 2.602 1.00 73.00 91 HIS A CA 1
ATOM 711 C C . HIS A 1 91 ? 17.425 2.924 2.282 1.00 73.00 91 HIS A C 1
ATOM 713 O O . HIS A 1 91 ? 18.637 2.842 2.087 1.00 73.00 91 HIS A O 1
ATOM 719 N N . LYS A 1 92 ? 16.616 1.863 2.173 1.00 75.88 92 LYS A N 1
ATOM 720 C CA . LYS A 1 92 ? 17.071 0.535 1.750 1.00 75.88 92 LYS A CA 1
ATOM 721 C C . LYS A 1 92 ? 17.716 0.597 0.365 1.00 75.88 92 LYS A C 1
ATOM 723 O O . LYS A 1 92 ? 18.850 0.168 0.239 1.00 75.88 92 LYS A O 1
ATOM 728 N N . ILE A 1 93 ? 17.056 1.204 -0.622 1.00 70.44 93 ILE A N 1
ATOM 729 C CA . ILE A 1 93 ? 17.576 1.355 -1.996 1.00 70.44 93 ILE A CA 1
ATOM 730 C C . ILE A 1 93 ? 18.932 2.073 -2.009 1.00 70.44 93 ILE A C 1
ATOM 732 O O . ILE A 1 93 ? 19.823 1.694 -2.763 1.00 70.44 93 ILE A O 1
ATOM 736 N N . PHE A 1 94 ? 19.107 3.092 -1.163 1.00 64.50 94 PHE A N 1
ATOM 737 C CA . PHE A 1 94 ? 20.367 3.832 -1.068 1.00 64.50 94 PHE A CA 1
ATOM 738 C C . PHE A 1 94 ? 21.477 3.091 -0.311 1.00 64.50 94 PHE A C 1
ATOM 740 O O . PHE A 1 94 ? 22.650 3.289 -0.615 1.00 64.50 94 PHE A O 1
ATOM 747 N N . THR A 1 95 ? 21.135 2.270 0.684 1.00 63.66 95 THR A N 1
ATOM 748 C CA . THR A 1 95 ? 22.116 1.565 1.531 1.00 63.66 95 THR A CA 1
ATOM 749 C C . THR A 1 95 ? 22.506 0.202 0.974 1.00 63.66 95 THR A C 1
ATOM 751 O O . THR A 1 95 ? 23.647 -0.228 1.135 1.00 63.66 95 THR A O 1
ATOM 754 N N . SER A 1 96 ? 21.596 -0.484 0.284 1.00 57.44 96 SER A N 1
ATOM 755 C CA . SER A 1 96 ? 21.897 -1.743 -0.378 1.00 57.44 96 SER A CA 1
ATOM 756 C C . SER A 1 96 ? 22.522 -1.475 -1.746 1.00 57.44 96 SER A C 1
ATOM 758 O O . SER A 1 96 ? 21.829 -1.171 -2.711 1.00 57.44 96 SER A O 1
ATOM 760 N N . GLY A 1 97 ? 23.832 -1.695 -1.879 1.00 51.12 97 GLY A N 1
ATOM 761 C CA . GLY A 1 97 ? 24.474 -1.858 -3.194 1.00 51.12 97 GLY A CA 1
ATOM 762 C C . GLY A 1 97 ? 23.913 -3.040 -4.016 1.00 51.12 97 GLY A C 1
ATOM 763 O O . GLY A 1 97 ? 24.207 -3.162 -5.207 1.00 51.12 97 GLY A O 1
ATOM 764 N N . ASN A 1 98 ? 23.070 -3.884 -3.409 1.00 45.53 98 ASN A N 1
ATOM 765 C CA . ASN A 1 98 ? 22.407 -5.030 -4.027 1.00 45.53 98 ASN A CA 1
ATOM 766 C C . ASN A 1 98 ? 21.109 -4.613 -4.732 1.00 45.53 98 ASN A C 1
ATOM 768 O O . ASN A 1 98 ? 20.304 -3.866 -4.186 1.00 45.53 98 ASN A O 1
ATOM 772 N N . SER A 1 99 ? 20.984 -5.060 -5.984 1.00 45.41 99 SER A N 1
ATOM 773 C CA . SER A 1 99 ? 20.035 -4.590 -6.998 1.00 45.41 99 SER A CA 1
ATOM 774 C C . SER A 1 99 ? 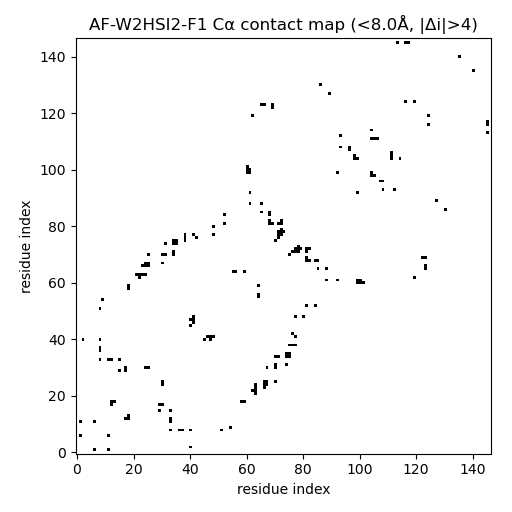18.554 -4.656 -6.606 1.00 45.41 99 SER A C 1
ATOM 776 O O . SER A 1 99 ? 18.148 -5.573 -5.886 1.00 45.41 99 SER A O 1
ATOM 778 N N . PRO A 1 100 ? 17.732 -3.754 -7.173 1.00 45.06 100 PRO A N 1
ATOM 779 C CA . PRO A 1 100 ? 16.301 -3.974 -7.264 1.00 45.06 100 PRO A CA 1
ATOM 780 C C . PRO A 1 100 ? 16.030 -5.166 -8.201 1.00 45.06 100 PRO A C 1
ATOM 782 O O . PRO A 1 100 ? 16.849 -5.521 -9.048 1.00 45.06 100 PRO A O 1
ATOM 785 N N . LYS A 1 101 ? 14.890 -5.841 -8.017 1.00 45.84 101 LYS A N 1
ATOM 786 C CA . LYS A 1 101 ? 14.473 -7.004 -8.830 1.00 45.84 101 LYS A CA 1
ATOM 787 C C . LYS A 1 101 ? 14.088 -6.625 -10.275 1.00 45.84 101 LYS A C 1
ATOM 789 O O . LYS A 1 101 ? 13.384 -7.383 -10.934 1.00 45.84 101 LYS A O 1
ATOM 794 N N . ASP A 1 102 ? 14.477 -5.444 -10.748 1.00 42.28 102 ASP A N 1
ATOM 795 C CA . ASP A 1 102 ? 14.397 -5.048 -12.146 1.00 42.28 102 ASP A CA 1
ATOM 796 C C . ASP A 1 102 ? 15.715 -5.388 -12.854 1.00 42.28 102 ASP A C 1
ATOM 798 O O . ASP A 1 102 ? 16.810 -4.981 -12.470 1.00 42.28 102 ASP A O 1
ATOM 802 N N . GLU A 1 103 ? 15.602 -6.153 -13.929 1.00 42.41 103 GLU A N 1
ATOM 803 C CA . GLU A 1 103 ? 16.714 -6.734 -14.682 1.00 42.41 103 GLU A CA 1
ATOM 804 C C . GLU A 1 103 ? 17.499 -5.704 -15.529 1.00 42.41 103 GLU A C 1
ATOM 806 O O . GLU A 1 103 ? 18.143 -6.068 -16.504 1.00 42.41 103 GLU A O 1
ATOM 811 N N . ASN A 1 104 ? 17.470 -4.403 -15.193 1.00 43.91 104 ASN A N 1
ATOM 812 C CA . ASN A 1 104 ? 18.084 -3.364 -16.035 1.00 43.91 104 ASN A CA 1
ATOM 813 C C . ASN A 1 104 ? 18.864 -2.255 -15.299 1.00 43.91 104 ASN A C 1
ATOM 815 O O . ASN A 1 104 ? 19.104 -1.185 -15.854 1.00 43.91 104 ASN A O 1
ATOM 819 N N . CYS A 1 105 ? 19.300 -2.477 -14.056 1.00 39.28 105 CYS A N 1
ATOM 820 C CA . CYS A 1 105 ? 20.157 -1.528 -13.329 1.00 39.28 105 CYS A CA 1
ATOM 821 C C . CYS A 1 105 ? 21.467 -2.172 -12.847 1.00 39.28 105 CYS A C 1
ATOM 823 O O . CYS A 1 105 ? 21.807 -2.166 -11.663 1.00 39.28 105 CYS A O 1
ATOM 825 N N . SER A 1 106 ? 22.242 -2.714 -13.785 1.00 42.09 106 SER A N 1
ATOM 826 C CA . SER A 1 106 ? 23.583 -3.265 -13.545 1.00 42.09 106 SER A CA 1
ATOM 827 C C . SER A 1 106 ? 24.638 -2.149 -13.542 1.00 42.09 106 SER A C 1
ATOM 829 O O . SER A 1 106 ? 25.383 -1.966 -14.500 1.00 42.09 106 SER A O 1
ATOM 831 N N . GLY A 1 107 ? 24.684 -1.349 -12.474 1.00 44.81 107 GLY A N 1
ATOM 832 C CA . GLY A 1 107 ? 25.671 -0.278 -12.309 1.00 44.81 107 GLY A CA 1
ATOM 833 C C . GLY A 1 107 ? 26.032 -0.003 -10.849 1.00 44.81 107 GLY A C 1
ATOM 834 O O . GLY A 1 107 ? 25.320 -0.419 -9.937 1.00 44.81 107 GLY A O 1
ATOM 835 N N . ALA A 1 108 ? 27.149 0.702 -10.634 1.00 42.47 108 ALA A N 1
ATOM 836 C CA . ALA A 1 108 ? 27.609 1.176 -9.323 1.00 42.47 108 ALA A CA 1
ATOM 837 C C . ALA A 1 108 ? 26.480 1.889 -8.536 1.00 42.47 108 ALA A C 1
ATOM 839 O O . ALA A 1 108 ? 25.591 2.468 -9.167 1.00 42.47 108 ALA A O 1
ATOM 840 N N . PRO A 1 109 ? 26.498 1.903 -7.187 1.00 48.41 109 PRO A N 1
ATOM 841 C CA . PRO A 1 109 ? 25.428 2.488 -6.362 1.00 48.41 109 PRO A CA 1
ATOM 842 C C . PRO A 1 109 ? 25.078 3.938 -6.743 1.00 48.41 109 PRO A C 1
ATOM 844 O O . PRO A 1 109 ? 23.907 4.314 -6.748 1.00 48.41 109 PRO A O 1
ATOM 847 N N . GLU A 1 110 ? 26.063 4.724 -7.180 1.00 47.88 110 GLU A N 1
ATOM 848 C CA . GLU A 1 110 ? 25.857 6.080 -7.703 1.00 47.88 110 GLU A CA 1
ATOM 849 C C . GLU A 1 110 ? 25.069 6.104 -9.031 1.00 47.88 110 GLU A C 1
ATOM 851 O O . GLU A 1 110 ? 24.185 6.939 -9.223 1.00 47.88 110 GLU A O 1
ATOM 856 N N . LYS A 1 111 ? 25.318 5.143 -9.931 1.00 48.09 111 LYS A N 1
ATOM 857 C CA . LYS A 1 111 ? 24.584 4.991 -11.200 1.00 48.09 111 LYS A CA 1
ATOM 858 C C . LYS A 1 111 ? 23.156 4.487 -10.974 1.00 48.09 111 LYS A C 1
ATOM 860 O O . LYS A 1 111 ? 22.250 4.962 -11.650 1.00 48.09 111 LYS A O 1
ATOM 865 N N . LYS A 1 112 ? 22.942 3.588 -10.004 1.00 54.28 112 LYS A N 1
ATOM 866 C CA . LYS A 1 112 ? 21.603 3.118 -9.592 1.00 54.28 112 LYS A CA 1
ATOM 867 C C . LYS A 1 112 ? 20.770 4.251 -8.993 1.00 54.28 112 LYS A C 1
ATOM 869 O O . LYS A 1 112 ? 19.637 4.458 -9.415 1.00 54.28 112 LYS A O 1
ATOM 874 N N . SER A 1 113 ? 21.359 5.028 -8.081 1.00 52.56 113 SER A N 1
ATOM 875 C CA . SER A 1 113 ? 20.757 6.246 -7.523 1.00 52.56 113 SER A CA 1
ATOM 876 C C . SER A 1 113 ? 20.346 7.227 -8.631 1.00 52.56 113 SER A C 1
ATOM 878 O O . SER A 1 113 ? 19.192 7.648 -8.699 1.00 52.56 113 SER A O 1
ATOM 880 N N . ARG A 1 114 ? 21.254 7.511 -9.576 1.00 50.91 114 ARG A N 1
ATOM 881 C CA . ARG A 1 114 ? 20.999 8.403 -10.716 1.00 50.91 114 ARG A CA 1
ATOM 882 C C . ARG A 1 114 ? 19.895 7.876 -11.645 1.00 50.91 114 ARG A C 1
ATOM 884 O O . ARG A 1 114 ? 18.975 8.619 -11.971 1.00 50.91 114 ARG A O 1
ATOM 891 N N . ALA A 1 115 ? 19.931 6.599 -12.029 1.00 49.88 115 ALA A N 1
ATOM 892 C CA . ALA A 1 115 ? 18.905 5.973 -12.871 1.00 49.88 115 ALA A CA 1
ATOM 893 C C . ALA A 1 115 ? 17.519 5.955 -12.196 1.00 49.88 115 ALA A C 1
ATOM 895 O O . ALA A 1 115 ? 16.490 6.164 -12.849 1.00 49.88 115 ALA A O 1
ATOM 896 N N . TYR A 1 116 ? 17.486 5.767 -10.874 1.00 54.91 116 TYR A N 1
ATOM 897 C CA . TYR A 1 116 ? 16.263 5.845 -10.083 1.00 54.91 116 TYR A CA 1
ATOM 898 C C . TYR A 1 116 ? 15.698 7.274 -10.047 1.00 54.91 116 TYR A C 1
ATOM 900 O O . TYR A 1 116 ? 14.514 7.470 -10.316 1.00 54.91 116 TYR A O 1
ATOM 908 N N . CYS A 1 117 ? 16.542 8.287 -9.824 1.00 50.69 117 CYS A N 1
ATOM 909 C CA . CYS A 1 117 ? 16.146 9.698 -9.881 1.00 50.69 117 CYS A CA 1
ATOM 910 C C . CYS A 1 117 ? 15.608 10.116 -11.262 1.00 50.69 117 CYS A C 1
ATOM 912 O O . CYS A 1 117 ? 14.619 10.845 -11.326 1.00 50.69 117 CYS A O 1
ATOM 914 N N . ILE A 1 118 ? 16.210 9.626 -12.352 1.00 48.34 118 ILE A N 1
ATOM 915 C CA . ILE A 1 118 ? 15.804 9.939 -13.737 1.00 48.34 118 ILE A CA 1
ATOM 916 C C . ILE A 1 118 ? 14.439 9.327 -14.089 1.00 48.34 118 ILE A C 1
ATOM 918 O O . ILE A 1 118 ? 13.658 9.925 -14.821 1.00 48.34 118 ILE A O 1
ATOM 922 N N .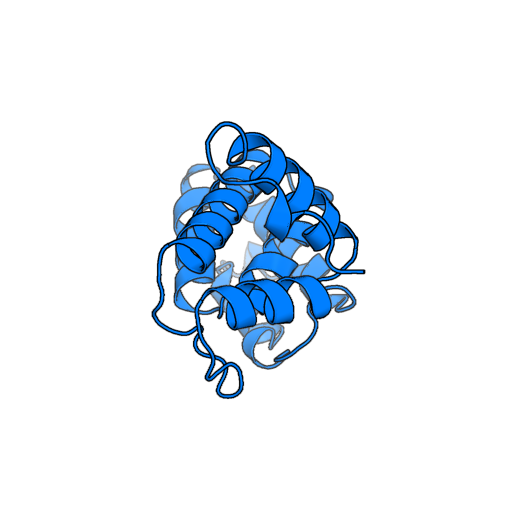 SER A 1 119 ? 14.133 8.139 -13.564 1.00 50.28 119 SER A N 1
ATOM 923 C CA . SER A 1 119 ? 12.904 7.399 -13.892 1.00 50.28 119 SER A CA 1
ATOM 924 C C . SER A 1 119 ? 11.745 7.622 -12.913 1.00 50.28 119 SER A C 1
ATOM 926 O O . SER A 1 119 ? 10.634 7.137 -13.141 1.00 50.28 119 SER A O 1
ATOM 928 N N . ALA A 1 120 ? 11.987 8.334 -11.813 1.00 57.97 120 ALA A N 1
ATOM 929 C CA . ALA A 1 120 ? 10.985 8.650 -10.808 1.00 57.97 120 ALA A CA 1
ATOM 930 C C . ALA A 1 120 ? 10.032 9.760 -11.282 1.00 57.97 120 ALA A C 1
ATOM 932 O O . ALA A 1 120 ? 10.443 10.750 -11.883 1.00 57.97 120 ALA A O 1
ATOM 933 N N . THR A 1 121 ? 8.744 9.639 -10.949 1.00 59.16 121 THR A N 1
ATOM 934 C CA . THR A 1 121 ? 7.768 10.706 -11.219 1.00 59.16 121 THR A CA 1
ATOM 935 C C . THR A 1 121 ? 8.093 11.970 -10.406 1.00 59.16 121 THR A C 1
ATOM 937 O O . THR A 1 121 ? 8.685 11.864 -9.326 1.00 59.16 121 THR A O 1
ATOM 940 N N . PRO A 1 122 ? 7.648 13.174 -10.825 1.00 62.34 122 PRO A N 1
ATOM 941 C CA . PRO A 1 122 ? 7.947 14.427 -10.115 1.00 62.34 122 PRO A CA 1
ATOM 942 C C . PRO A 1 122 ? 7.552 14.421 -8.626 1.00 62.34 122 PRO A C 1
ATOM 944 O O . PRO A 1 122 ? 8.209 15.034 -7.784 1.00 62.34 122 PRO A O 1
ATOM 947 N N . LYS A 1 123 ? 6.488 13.686 -8.265 1.00 63.59 123 LYS A N 1
ATOM 948 C CA . LYS A 1 123 ? 6.057 13.508 -6.867 1.00 63.59 123 LYS A CA 1
ATOM 949 C C . LYS A 1 123 ? 7.059 12.681 -6.057 1.00 63.59 123 LYS A C 1
ATOM 951 O O . LYS A 1 123 ? 7.369 13.042 -4.921 1.00 63.59 123 LYS A O 1
ATOM 956 N N . ILE A 1 124 ? 7.585 11.609 -6.651 1.00 62.84 124 ILE A N 1
ATOM 957 C CA . ILE A 1 124 ? 8.621 10.769 -6.045 1.00 62.84 124 ILE A CA 1
ATOM 958 C C . ILE A 1 124 ? 9.927 11.561 -5.951 1.00 62.84 124 ILE A C 1
ATOM 960 O O . ILE A 1 124 ? 10.515 11.582 -4.877 1.00 62.84 124 ILE A O 1
ATOM 964 N N . GLN A 1 125 ? 10.321 12.313 -6.986 1.00 58.22 125 GLN A N 1
ATOM 965 C CA . GLN A 1 125 ? 11.491 13.203 -6.942 1.00 58.22 125 GLN A CA 1
ATOM 966 C C . GLN A 1 125 ? 11.399 14.245 -5.820 1.00 58.22 125 GLN A C 1
ATOM 968 O O . GLN A 1 125 ? 12.368 14.457 -5.099 1.00 58.22 125 GLN A O 1
ATOM 973 N N . LYS A 1 126 ? 10.228 14.857 -5.594 1.00 65.62 126 LYS A N 1
ATOM 974 C CA . LYS A 1 126 ? 10.031 15.807 -4.484 1.00 65.62 126 LYS A CA 1
ATOM 975 C C . LYS A 1 126 ? 10.119 15.133 -3.108 1.00 65.62 126 LYS A C 1
ATOM 977 O O . LYS A 1 126 ? 10.667 15.723 -2.176 1.00 65.62 126 LYS A O 1
ATOM 982 N N . SER A 1 127 ? 9.582 13.918 -2.966 1.00 61.25 127 SER A N 1
ATOM 983 C CA . SER A 1 127 ? 9.745 13.093 -1.756 1.00 61.25 127 SER A CA 1
ATOM 984 C C . SER A 1 127 ? 11.219 12.732 -1.534 1.00 61.25 127 SER A C 1
ATOM 986 O O . SER A 1 127 ? 11.738 12.940 -0.439 1.00 61.25 127 SER A O 1
ATOM 988 N N . LEU A 1 128 ? 11.903 12.266 -2.583 1.00 59.16 128 LEU A N 1
ATOM 989 C CA . LEU A 1 128 ? 13.327 11.940 -2.578 1.00 59.16 128 LEU A CA 1
ATOM 990 C C . LEU A 1 128 ? 14.165 13.155 -2.196 1.00 59.16 128 LEU A C 1
ATOM 992 O O . LEU A 1 128 ? 14.967 13.040 -1.287 1.00 59.16 128 LEU A O 1
ATOM 996 N N . ALA A 1 129 ? 13.936 14.325 -2.795 1.00 62.00 129 ALA A N 1
ATOM 997 C CA . ALA A 1 129 ? 14.672 15.551 -2.493 1.00 62.00 129 ALA A CA 1
ATOM 998 C C . ALA A 1 129 ? 14.541 15.960 -1.018 1.00 62.00 129 ALA A C 1
ATOM 1000 O O . ALA A 1 129 ? 15.536 16.303 -0.387 1.00 62.00 129 ALA A O 1
ATOM 1001 N N . LYS A 1 130 ? 13.339 15.863 -0.432 1.00 65.12 130 LYS A N 1
ATOM 1002 C CA . LYS A 1 130 ? 13.121 16.141 1.001 1.00 65.12 130 LYS A CA 1
ATOM 1003 C C . LYS A 1 130 ? 13.838 15.145 1.908 1.00 65.12 130 LYS A C 1
ATOM 1005 O O . LYS A 1 130 ? 14.395 15.532 2.933 1.00 65.12 130 LYS A O 1
ATOM 1010 N N . ILE A 1 131 ? 13.793 13.863 1.555 1.00 60.00 131 ILE A N 1
ATOM 1011 C CA . ILE A 1 131 ? 14.460 12.800 2.308 1.00 60.00 131 ILE A CA 1
ATOM 1012 C C . ILE A 1 131 ? 15.979 12.969 2.190 1.00 60.00 131 ILE A C 1
ATOM 1014 O O . ILE A 1 131 ? 16.678 12.966 3.198 1.00 60.00 131 ILE A O 1
ATOM 1018 N N . PHE A 1 132 ? 16.475 13.223 0.983 1.00 55.25 132 PHE A N 1
ATOM 1019 C CA . PHE A 1 132 ? 17.880 13.449 0.683 1.00 55.25 132 PHE A CA 1
ATOM 1020 C C . PHE A 1 132 ? 18.417 14.676 1.422 1.00 55.25 132 PHE A C 1
ATOM 1022 O O . PHE A 1 132 ? 19.394 14.538 2.140 1.00 55.25 132 PHE A O 1
ATOM 1029 N N . GLN A 1 133 ? 17.720 15.818 1.401 1.00 58.59 133 GLN A N 1
ATOM 1030 C CA . GLN A 1 133 ? 18.066 17.002 2.209 1.00 58.59 133 GLN A CA 1
ATOM 1031 C C . GLN A 1 133 ? 18.192 16.700 3.711 1.00 58.59 133 GLN A C 1
ATOM 10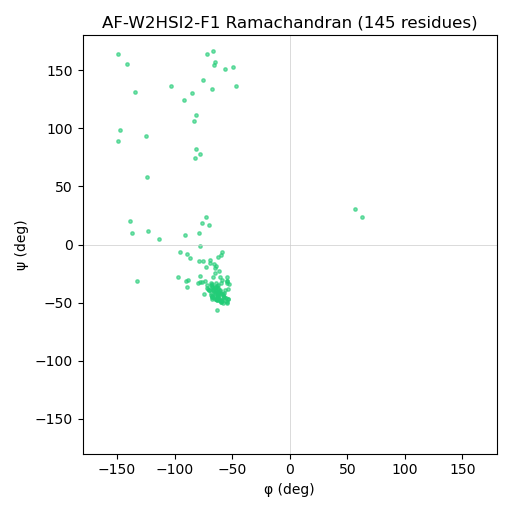33 O O . GLN A 1 133 ? 18.976 17.334 4.416 1.00 58.59 133 GLN A O 1
ATOM 1038 N N . ARG A 1 134 ? 17.423 15.729 4.218 1.00 57.62 134 ARG A N 1
ATOM 1039 C CA . ARG A 1 134 ? 17.482 15.289 5.616 1.00 57.62 134 ARG A CA 1
ATOM 1040 C C . ARG A 1 134 ? 18.684 14.376 5.893 1.00 57.62 134 ARG A C 1
ATOM 1042 O O . ARG A 1 134 ? 19.177 14.375 7.017 1.00 57.62 134 ARG A O 1
ATOM 1049 N N . PHE A 1 135 ? 19.169 13.651 4.883 1.00 49.41 135 PHE A N 1
ATOM 1050 C CA . PHE A 1 135 ? 20.356 12.789 4.941 1.00 49.41 135 PHE A CA 1
ATOM 1051 C C . PHE A 1 135 ? 21.673 13.527 4.609 1.00 49.41 135 PHE A C 1
ATOM 1053 O O . PHE A 1 135 ? 22.713 13.205 5.178 1.00 49.41 135 PHE A O 1
ATOM 1060 N N . THR A 1 136 ? 21.655 14.559 3.759 1.00 47.94 136 THR A N 1
ATOM 1061 C CA . THR A 1 136 ? 22.852 15.286 3.288 1.00 47.94 136 THR A CA 1
ATOM 1062 C C . THR A 1 136 ? 23.427 16.300 4.271 1.00 47.94 136 THR A C 1
ATOM 1064 O O . THR A 1 136 ? 24.368 17.002 3.920 1.00 47.94 136 THR A O 1
ATOM 1067 N N . LYS A 1 137 ? 22.976 16.353 5.532 1.00 53.03 137 LYS A N 1
ATOM 1068 C CA . LYS A 1 137 ? 23.777 17.027 6.572 1.00 53.03 137 LYS A CA 1
ATOM 1069 C C . LYS A 1 137 ? 25.151 16.359 6.788 1.00 53.03 137 LYS A C 1
ATOM 1071 O O . LYS A 1 137 ? 25.975 16.946 7.476 1.00 53.03 137 LYS A O 1
ATOM 1076 N N . ASN A 1 138 ? 25.397 15.170 6.216 1.00 45.34 138 ASN A N 1
ATOM 1077 C CA . ASN A 1 138 ? 26.629 14.395 6.413 1.00 45.34 138 ASN A CA 1
ATOM 1078 C C . ASN A 1 138 ? 27.234 13.746 5.145 1.00 45.34 138 ASN A C 1
ATOM 1080 O O . ASN A 1 138 ? 28.153 12.943 5.264 1.00 45.34 138 ASN A O 1
ATOM 1084 N N . LEU A 1 139 ? 26.758 14.058 3.932 1.00 39.84 139 LEU A N 1
ATOM 1085 C CA . LEU A 1 139 ? 27.323 13.519 2.682 1.00 39.84 139 LEU A CA 1
ATOM 1086 C C . LEU A 1 139 ? 27.507 14.635 1.650 1.00 39.84 139 LEU A C 1
ATOM 1088 O O . LEU A 1 139 ? 26.596 15.430 1.429 1.00 39.84 139 LEU A O 1
ATOM 1092 N N . SER A 1 140 ? 28.707 14.676 1.061 1.00 40.66 140 SER A N 1
ATOM 1093 C CA . SER A 1 140 ? 29.202 15.714 0.150 1.00 40.66 140 SER A CA 1
ATOM 1094 C C . SER A 1 140 ? 28.201 16.098 -0.948 1.00 40.66 140 SER A C 1
ATOM 1096 O O . SER A 1 140 ? 27.581 15.252 -1.595 1.00 40.66 140 SER A O 1
ATOM 1098 N N . THR A 1 141 ? 28.094 17.406 -1.165 1.00 41.19 141 THR A N 1
ATOM 1099 C CA . THR A 1 141 ? 27.135 18.152 -1.994 1.00 41.19 141 THR A CA 1
ATOM 1100 C C . THR A 1 141 ? 27.118 17.766 -3.487 1.00 41.19 141 THR A C 1
ATOM 1102 O O . THR A 1 141 ? 26.240 18.219 -4.218 1.00 41.19 141 THR A O 1
ATOM 1105 N N . SER A 1 142 ? 28.026 16.905 -3.963 1.00 38.84 142 SER A N 1
ATOM 1106 C CA . SER A 1 142 ? 28.141 16.534 -5.388 1.00 38.84 142 SER A CA 1
ATOM 1107 C C . SER A 1 142 ? 26.988 15.694 -5.952 1.00 38.84 142 SER A C 1
ATOM 1109 O O . SER A 1 142 ? 26.875 15.573 -7.167 1.00 38.84 142 SER A O 1
ATOM 1111 N N . ILE A 1 143 ? 26.111 15.125 -5.120 1.00 41.59 143 ILE A N 1
ATOM 1112 C CA . ILE A 1 143 ? 24.995 14.279 -5.598 1.00 41.59 143 ILE A CA 1
ATOM 1113 C C . ILE A 1 143 ? 23.726 15.113 -5.895 1.00 41.59 143 ILE A C 1
ATOM 1115 O O . ILE A 1 143 ? 22.754 14.607 -6.450 1.00 41.59 143 ILE A O 1
ATOM 1119 N N . ILE A 1 144 ? 23.712 16.408 -5.552 1.00 41.72 144 ILE A N 1
ATOM 1120 C CA . ILE A 1 144 ? 22.466 17.187 -5.421 1.00 41.72 144 ILE A CA 1
ATOM 1121 C C . ILE A 1 144 ? 21.858 17.663 -6.753 1.00 41.72 144 ILE A C 1
ATOM 1123 O O . ILE A 1 144 ? 20.673 17.982 -6.786 1.00 41.72 144 ILE A O 1
ATOM 1127 N N . TYR A 1 145 ? 22.578 17.626 -7.873 1.00 36.47 145 TYR A N 1
ATOM 1128 C CA . TYR A 1 145 ? 22.015 18.026 -9.166 1.00 36.47 145 TYR A CA 1
ATOM 1129 C C . TYR A 1 145 ? 22.174 16.913 -10.201 1.00 36.47 145 TYR A C 1
ATOM 1131 O O . TYR A 1 145 ? 23.184 16.818 -10.889 1.00 36.47 145 TYR A O 1
ATOM 1139 N N . CYS A 1 146 ? 21.149 16.070 -10.326 1.00 34.75 146 CYS A N 1
ATOM 1140 C CA . CYS A 1 146 ? 20.854 15.446 -11.614 1.00 34.75 146 CYS A CA 1
ATOM 1141 C C . CYS A 1 146 ? 20.065 16.471 -12.440 1.00 34.75 146 CYS A C 1
ATOM 1143 O O . CYS A 1 146 ? 18.834 16.455 -12.418 1.00 34.75 146 CYS A O 1
ATOM 1145 N N . ILE A 1 147 ? 20.792 17.402 -13.067 1.00 37.25 147 ILE A N 1
ATOM 1146 C CA . ILE A 1 147 ? 20.357 18.061 -14.307 1.00 37.25 147 ILE A CA 1
ATOM 1147 C C . ILE A 1 147 ? 20.823 17.166 -15.453 1.00 37.25 147 ILE A C 1
ATOM 1149 O O . ILE A 1 147 ? 21.958 16.641 -15.343 1.00 37.25 147 ILE A O 1
#

Nearest PDB structures (foldseek):
  7xvk-assembly1_B  TM=4.837E-01  e=2.850E-02  Phytophthora sojae

Radius of gyration: 16.24 Å; Cα contacts (8 Å, |Δi|>4): 111; chains: 1; bounding box: 49×29×29 Å

Sequence (147 aa):
MWLNNGKSADDVFNSLKLHYTASDFSHNPLGNTWVSYTNAIVTNDPIKTPALFANLETRLSDRPLLQILQMVKTNSTMKDAAIKLETKSIHKIFTSGNSPKDENCSGAPEKKSRAYCISATPKIQKSLAKIFQRFTKNLSTSIIYCI

Secondary structure (DSSP, 8-state):
-TTTTT--HHHHHHHTTGGG--S-STT-HHHHHHHHHHHHHHHH-GGGHHHHHHHHHHHS-HHHHHHHHHHHHHHSTTHHHHHHHHHHHHHHHHH--SPPSSTT--S-HHHHHHHHHHHS-HHHHHHHHHHHHHHTTSS-GGGS---

Organism: Phytophthora nicotianae (NCBI:txid4792)